Protein AF-A0A561WAR2-F1 (afdb_monomer)

Sequence (115 aa):
MKPTVGRIVHYVSYGTPGGEYTSQCRAAVVTEVNGPAFNPATGRDAEDSTVVGLCVLNPEGMFFNRSVLQSEPAETPGDPNCPDRAEHGKIFRYCACGWLPATPRGGTWHWPERE

Mean predicted aligned error: 10.11 Å

pLDDT: mean 74.47, std 18.73, range [37.31, 98.12]

Radius of gyration: 15.1 Å; Cα contacts (8 Å, |Δi|>4): 218; chains: 1; bounding box: 35×36×36 Å

Organism: Actinoplanes teichomyceticus (NCBI:txid1867)

Nearest PDB structures (foldseek):
  4wfa-assembly1_M  TM=6.588E-01  e=4.626E+00  Staphylococcus aureus subsp. aureus NCTC 8325
  7s9u-assembly1_P  TM=4.684E-01  e=2.369E+00  Bacillus subtilis
  3x2x-assembly1_C  TM=3.892E-01  e=7.642E+00  Thermotoga maritima MSB8
  8c97-assembly1_D  TM=1.882E-01  e=9.034E+00  Escherichia coli

Foldseek 3Di:
DDDDFQDKWWWWAPADPVNPGDTDIFIKTFHAWPAFDQDPVVRDGDPPKTFTWIFTDDPVDTDIDGGAIADDPPLPQQDVPQPCSPQRPPPDPDRPSRDDPCAPHGTHIYHPDDD

Secondary structure (DSSP, 8-state):
----TT-EEEEE----TTSSS---EEEEEEEEEEEEEEETTTTEEEEEEEEEEEEEEETTEEEEEEEEEE------TT-TT-S-SSSTTSSSSS-TT-----PPTT-EEE-S---

Structure (mmCIF, N/CA/C/O backbone):
data_AF-A0A561WAR2-F1
#
_entry.id   AF-A0A561WAR2-F1
#
loop_
_atom_site.group_PDB
_atom_site.id
_atom_site.type_symbol
_atom_site.label_atom_id
_atom_site.label_alt_id
_atom_site.label_comp_id
_atom_site.label_asym_id
_atom_site.label_entity_id
_atom_site.label_seq_id
_atom_site.pdbx_PDB_ins_code
_atom_site.Cartn_x
_atom_site.Cartn_y
_atom_site.Cartn_z
_atom_site.occupancy
_atom_site.B_iso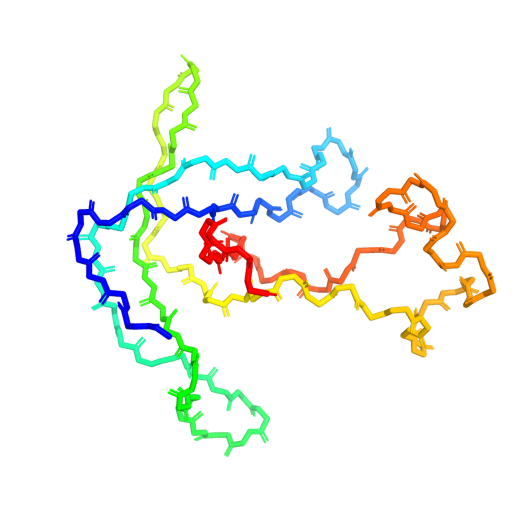_or_equiv
_atom_site.auth_seq_id
_atom_site.auth_comp_id
_atom_site.auth_asym_id
_atom_site.auth_atom_id
_atom_site.pdbx_PDB_model_num
ATOM 1 N N . MET A 1 1 ? 11.729 -9.151 0.767 1.00 80.25 1 MET A N 1
ATOM 2 C CA . MET A 1 1 ? 10.601 -10.095 0.988 1.00 80.25 1 MET A CA 1
ATOM 3 C C . MET A 1 1 ? 9.649 -10.033 -0.214 1.00 80.25 1 MET A C 1
ATOM 5 O O . MET A 1 1 ? 9.454 -8.938 -0.723 1.00 80.25 1 MET A O 1
ATOM 9 N N . LYS A 1 2 ? 9.096 -11.158 -0.709 1.00 87.56 2 LYS A N 1
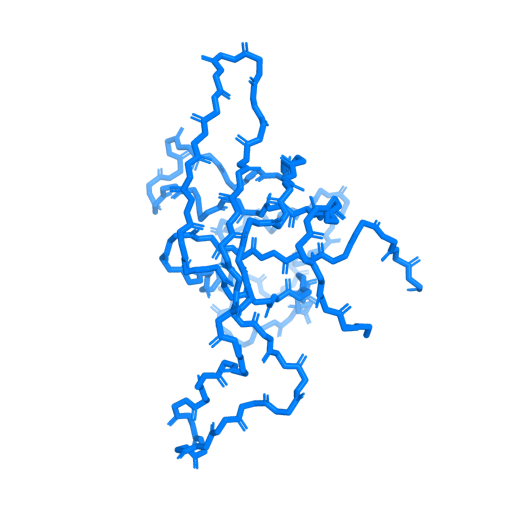ATOM 10 C CA . LYS A 1 2 ? 8.256 -11.188 -1.934 1.00 87.56 2 LYS A CA 1
ATOM 11 C C . LYS A 1 2 ? 6.758 -11.029 -1.609 1.00 87.56 2 LYS A C 1
ATOM 13 O O . LYS A 1 2 ? 6.286 -11.733 -0.715 1.00 87.56 2 LYS A O 1
ATOM 18 N N . PRO A 1 3 ? 5.995 -10.173 -2.318 1.00 92.12 3 PRO A N 1
ATOM 19 C CA . PRO A 1 3 ? 4.560 -10.038 -2.086 1.00 92.12 3 PRO A CA 1
ATOM 20 C C . PRO A 1 3 ? 3.726 -11.178 -2.669 1.00 92.12 3 PRO A C 1
ATOM 22 O O . PRO A 1 3 ? 4.073 -11.785 -3.682 1.00 92.12 3 PRO A O 1
ATOM 25 N N . THR A 1 4 ? 2.598 -11.444 -2.009 1.00 95.44 4 THR A N 1
ATOM 26 C CA . THR A 1 4 ? 1.598 -12.453 -2.376 1.00 95.44 4 THR A CA 1
ATOM 27 C C . THR A 1 4 ? 0.190 -11.903 -2.152 1.00 95.44 4 THR A C 1
ATOM 29 O O . THR A 1 4 ? -0.015 -11.038 -1.303 1.00 95.44 4 THR A O 1
ATOM 32 N N . VAL A 1 5 ? -0.793 -12.403 -2.904 1.00 97.19 5 VAL A N 1
ATOM 33 C CA . VAL A 1 5 ? -2.207 -12.040 -2.713 1.00 97.19 5 VAL A CA 1
ATOM 34 C C . VAL A 1 5 ? -2.685 -12.480 -1.325 1.00 97.19 5 VAL A C 1
ATOM 36 O O . VAL A 1 5 ? -2.306 -13.544 -0.839 1.00 97.19 5 VAL A O 1
ATOM 39 N N . GLY A 1 6 ? -3.506 -11.648 -0.683 1.00 96.88 6 GLY A N 1
ATOM 40 C CA . GLY A 1 6 ? -4.049 -11.867 0.659 1.00 96.88 6 GLY A CA 1
ATOM 41 C C . GLY A 1 6 ? -3.137 -11.400 1.795 1.00 96.88 6 GLY A C 1
ATOM 42 O O . GLY A 1 6 ? -3.556 -11.419 2.951 1.00 96.88 6 GLY A O 1
ATOM 43 N N . ARG A 1 7 ? -1.908 -10.957 1.502 1.00 96.12 7 ARG A N 1
ATOM 44 C CA . ARG A 1 7 ? -0.990 -10.466 2.535 1.00 96.12 7 ARG A CA 1
ATOM 45 C C . ARG A 1 7 ? -1.357 -9.063 3.008 1.00 96.12 7 ARG A C 1
ATOM 47 O O . ARG A 1 7 ? -1.722 -8.215 2.196 1.00 96.12 7 ARG A O 1
ATOM 54 N N . ILE A 1 8 ? -1.195 -8.819 4.308 1.00 95.50 8 ILE A N 1
ATOM 55 C CA . ILE A 1 8 ? -1.371 -7.496 4.914 1.00 95.50 8 ILE A CA 1
ATOM 56 C C . ILE A 1 8 ? -0.079 -6.690 4.751 1.00 95.50 8 ILE A C 1
ATOM 58 O O . ILE A 1 8 ? 1.010 -7.194 5.019 1.00 95.50 8 ILE A O 1
ATOM 62 N N . VAL A 1 9 ? -0.216 -5.444 4.304 1.00 94.69 9 VAL A N 1
ATOM 63 C CA . VAL A 1 9 ? 0.859 -4.465 4.116 1.00 94.69 9 VAL A CA 1
ATOM 64 C C . VAL A 1 9 ? 0.432 -3.094 4.632 1.00 94.69 9 VAL A C 1
ATOM 66 O O . VAL A 1 9 ? -0.742 -2.861 4.937 1.00 94.69 9 VAL A O 1
ATOM 69 N N . HIS A 1 10 ? 1.382 -2.168 4.711 1.00 92.62 10 HIS A N 1
ATOM 70 C CA . HIS A 1 10 ? 1.099 -0.766 4.974 1.00 92.62 10 HIS A CA 1
ATOM 71 C C . HIS A 1 10 ? 1.027 0.017 3.666 1.00 92.62 10 HIS A C 1
ATOM 73 O O . HIS A 1 10 ? 1.960 -0.010 2.870 1.00 92.62 10 HIS A O 1
ATOM 79 N N . TYR A 1 11 ? -0.079 0.726 3.460 1.00 91.56 11 TYR A N 1
ATOM 80 C CA . TYR A 1 11 ? -0.254 1.707 2.396 1.00 91.56 11 TYR A CA 1
ATOM 81 C C . TYR A 1 11 ? -0.011 3.113 2.943 1.00 91.56 11 TYR A C 1
ATOM 83 O O . TYR A 1 11 ? -0.616 3.501 3.943 1.00 91.56 11 TYR A O 1
ATOM 91 N N . VAL A 1 12 ? 0.820 3.893 2.260 1.00 88.81 12 VAL A N 1
ATOM 92 C CA . VAL A 1 12 ? 1.106 5.291 2.585 1.00 88.81 12 VAL A CA 1
ATOM 93 C C . VAL A 1 12 ? 0.449 6.176 1.535 1.00 88.81 12 VAL A C 1
ATOM 95 O O . VAL A 1 12 ? 0.802 6.136 0.355 1.00 88.81 12 VAL A O 1
ATOM 98 N N . SER A 1 13 ? -0.532 6.980 1.951 1.00 83.31 13 SER A N 1
ATOM 99 C CA . SER A 1 13 ? -1.210 7.893 1.032 1.00 83.31 13 SER A CA 1
ATOM 100 C C . SER A 1 13 ? -0.282 9.015 0.568 1.00 83.31 13 SER A C 1
ATOM 102 O O . SER A 1 13 ? 0.496 9.555 1.348 1.00 83.31 13 SER A O 1
ATOM 104 N N . TYR A 1 14 ? -0.431 9.428 -0.693 1.00 75.19 14 TYR A N 1
ATOM 105 C CA . TYR A 1 14 ? 0.262 10.599 -1.248 1.00 75.19 14 TYR A CA 1
ATOM 106 C C . TYR A 1 14 ? -0.025 11.889 -0.449 1.00 75.19 14 TYR A C 1
ATOM 108 O O . TYR A 1 14 ? 0.834 12.756 -0.330 1.00 75.19 14 TYR A O 1
ATOM 116 N N . GLY A 1 15 ? -1.228 12.001 0.128 1.00 73.88 15 GLY A N 1
ATOM 117 C CA . GLY A 1 15 ? -1.738 13.272 0.645 1.00 73.88 15 GLY A CA 1
ATOM 118 C C . GLY A 1 15 ? -2.112 14.218 -0.500 1.00 73.88 15 GLY A C 1
ATOM 119 O O . GLY A 1 15 ? -2.171 13.813 -1.659 1.00 73.88 15 GLY A O 1
ATOM 120 N N . THR A 1 16 ? -2.391 15.478 -0.192 1.00 68.38 16 THR A N 1
ATOM 121 C CA . THR A 1 16 ? -2.580 16.532 -1.200 1.00 68.38 16 THR A CA 1
ATOM 122 C C . THR A 1 16 ? -1.412 17.509 -1.173 1.00 68.38 16 THR A C 1
ATOM 124 O O . THR A 1 16 ? -0.999 17.887 -0.077 1.00 68.38 16 THR A O 1
ATOM 127 N N . PRO A 1 17 ? -0.941 18.014 -2.330 1.00 62.22 17 PRO A N 1
ATOM 128 C CA . PRO A 1 17 ? 0.164 18.976 -2.381 1.00 62.22 17 PRO A CA 1
ATOM 129 C C . PRO A 1 17 ? -0.054 20.239 -1.532 1.00 62.22 17 PRO A C 1
ATOM 131 O O . PRO A 1 17 ? 0.906 20.804 -1.028 1.00 62.22 17 PRO A O 1
ATOM 134 N N . GLY A 1 18 ? -1.310 20.668 -1.350 1.00 62.88 18 GLY A N 1
ATOM 135 C CA . GLY A 1 18 ? -1.673 21.818 -0.511 1.00 62.88 18 GLY A CA 1
ATOM 136 C C . GLY A 1 18 ? -1.809 21.520 0.987 1.00 62.88 18 GLY A C 1
ATOM 137 O O . GLY A 1 18 ? -2.202 22.404 1.7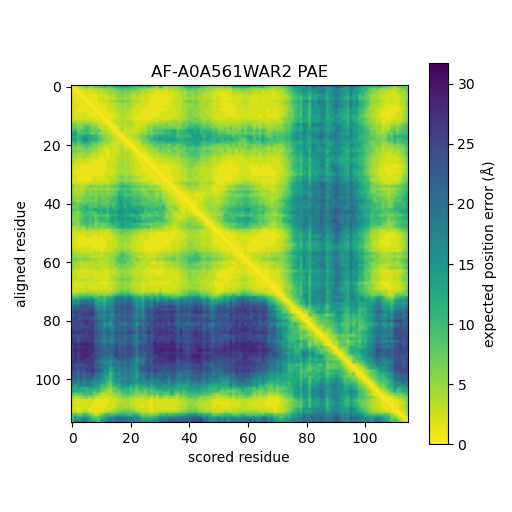37 1.00 62.88 18 GLY A O 1
ATOM 138 N N . GLY A 1 19 ? -1.539 20.287 1.430 1.00 65.31 19 GLY A N 1
ATOM 139 C CA . GLY A 1 19 ? -1.593 19.894 2.844 1.00 65.31 19 GLY A CA 1
ATOM 140 C C . GLY A 1 19 ? -2.993 19.713 3.440 1.00 65.31 19 GLY A C 1
ATOM 141 O O . GLY A 1 19 ? -3.095 19.335 4.602 1.00 65.31 19 GLY A O 1
ATOM 142 N N . GLU A 1 20 ? -4.056 19.923 2.659 1.00 72.19 20 GLU A N 1
ATOM 143 C CA . GLU A 1 20 ? -5.453 19.706 3.073 1.00 72.19 20 GLU A CA 1
ATOM 144 C C . GLU A 1 20 ? -5.679 18.286 3.619 1.00 72.19 20 GLU A C 1
ATOM 146 O O . GLU A 1 20 ? -6.316 18.097 4.654 1.00 72.19 20 GLU A O 1
ATOM 151 N N . TYR A 1 21 ? -5.058 17.296 2.976 1.00 69.19 21 TYR A N 1
ATOM 152 C CA . TYR A 1 21 ? -4.959 15.926 3.457 1.00 69.19 21 TYR A CA 1
ATOM 153 C C . TYR A 1 21 ? -3.495 15.519 3.593 1.00 69.19 21 TYR A C 1
ATOM 155 O O . TYR A 1 21 ? -2.727 15.530 2.628 1.00 69.19 21 TYR A O 1
ATOM 163 N N . THR A 1 22 ? -3.110 15.123 4.802 1.00 69.00 22 THR A N 1
ATOM 164 C CA . THR A 1 22 ? -1.752 14.663 5.100 1.00 69.00 22 THR A CA 1
ATOM 165 C C . THR A 1 22 ? -1.512 13.244 4.585 1.00 69.00 22 THR A C 1
ATOM 167 O O . THR A 1 22 ? -2.442 12.466 4.348 1.00 69.00 22 THR A O 1
ATOM 170 N N . SER A 1 23 ? -0.238 12.894 4.404 1.00 76.19 23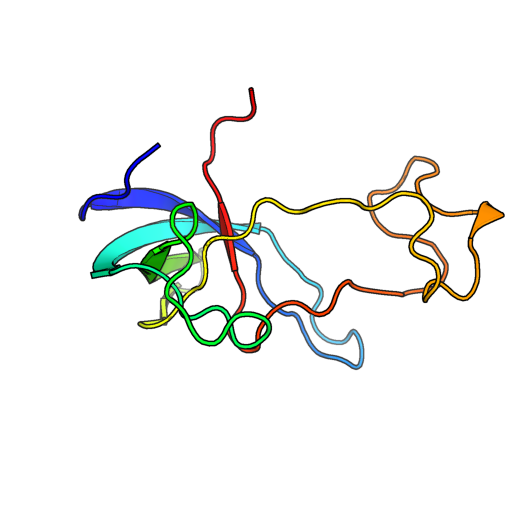 SER A N 1
ATOM 171 C CA . SER A 1 23 ? 0.157 11.505 4.177 1.00 76.19 23 SER A CA 1
ATOM 172 C C . SER A 1 23 ? -0.138 10.679 5.433 1.00 76.19 23 SER A C 1
ATOM 174 O O . SER A 1 23 ? 0.193 11.089 6.544 1.00 76.19 23 SER A O 1
ATOM 176 N N . GLN A 1 24 ? -0.811 9.542 5.266 1.00 80.75 24 GLN A N 1
ATOM 177 C CA . GLN A 1 24 ? -1.245 8.667 6.351 1.00 80.75 24 GLN A CA 1
ATOM 178 C C . GLN A 1 24 ? -0.940 7.214 6.003 1.00 80.75 24 GLN A C 1
ATOM 180 O O . GLN A 1 24 ? -1.180 6.767 4.879 1.00 80.75 24 GLN A O 1
ATOM 185 N N . CYS A 1 25 ? -0.445 6.475 6.996 1.00 86.56 25 CYS A N 1
ATOM 186 C CA . CYS A 1 25 ? -0.209 5.041 6.896 1.00 86.56 25 CYS A CA 1
ATOM 187 C C . CYS A 1 25 ? -1.484 4.276 7.279 1.00 86.56 25 CYS A C 1
ATOM 189 O O . CYS A 1 25 ? -2.093 4.550 8.314 1.00 86.56 25 CYS A O 1
ATOM 191 N N . ARG A 1 26 ? -1.911 3.338 6.430 1.00 90.56 26 ARG A N 1
ATOM 192 C CA . ARG A 1 26 ? -3.143 2.552 6.583 1.00 90.56 26 ARG A CA 1
ATOM 193 C C . ARG A 1 26 ? -2.864 1.078 6.333 1.00 90.56 26 ARG A C 1
ATOM 195 O O . ARG A 1 26 ? -2.020 0.735 5.509 1.00 90.56 26 ARG A O 1
ATOM 202 N N . ALA A 1 27 ? -3.609 0.206 7.004 1.00 93.88 27 ALA A N 1
ATOM 203 C CA . ALA A 1 27 ? -3.577 -1.218 6.704 1.00 93.88 27 ALA A CA 1
ATOM 204 C C . ALA A 1 27 ? -4.187 -1.479 5.320 1.00 93.88 27 ALA A C 1
ATOM 206 O O . ALA A 1 27 ? -5.220 -0.907 4.960 1.00 93.88 27 ALA A O 1
ATOM 207 N N . ALA A 1 28 ? -3.555 -2.360 4.557 1.00 96.75 28 ALA A N 1
ATOM 208 C CA . ALA A 1 28 ? -4.026 -2.772 3.248 1.00 96.75 28 ALA A CA 1
ATOM 209 C C . ALA A 1 28 ? -3.785 -4.264 3.021 1.00 96.75 28 ALA A C 1
ATOM 211 O O . ALA A 1 28 ? -2.870 -4.846 3.595 1.00 96.75 28 ALA A O 1
ATOM 212 N N . VAL A 1 29 ? -4.598 -4.878 2.165 1.00 97.69 29 VAL A N 1
ATOM 213 C CA . VAL A 1 29 ? -4.437 -6.267 1.724 1.00 97.69 29 VAL A CA 1
ATOM 214 C C . VAL A 1 29 ? -4.046 -6.275 0.254 1.00 97.69 29 VAL A C 1
ATOM 216 O O . VAL A 1 29 ? -4.689 -5.611 -0.558 1.00 97.69 29 VAL A O 1
ATOM 219 N N . VAL A 1 30 ? -3.020 -7.045 -0.098 1.00 97.44 30 VAL A N 1
ATOM 220 C CA . VAL A 1 30 ? -2.615 -7.256 -1.493 1.00 97.44 30 VAL A CA 1
ATOM 221 C C . VAL A 1 30 ? -3.702 -8.035 -2.235 1.00 97.44 30 VAL A C 1
ATOM 223 O O . VAL A 1 30 ? -4.039 -9.154 -1.851 1.00 97.44 30 VAL A O 1
ATOM 226 N N . THR A 1 31 ? -4.238 -7.466 -3.311 1.00 98.12 31 THR A N 1
ATOM 227 C CA . THR A 1 31 ? -5.282 -8.083 -4.147 1.00 98.12 31 THR A CA 1
ATOM 228 C C . THR A 1 31 ? -4.739 -8.649 -5.457 1.00 98.12 31 THR A C 1
ATOM 230 O O . THR A 1 31 ? -5.280 -9.625 -5.965 1.00 98.12 31 THR A O 1
ATOM 233 N N . GLU A 1 32 ? -3.654 -8.083 -5.985 1.00 97.25 32 GLU A N 1
ATOM 234 C CA . GLU A 1 32 ? -2.966 -8.547 -7.196 1.00 97.25 32 GLU A CA 1
ATOM 235 C C . GLU A 1 32 ? -1.467 -8.220 -7.114 1.00 97.25 32 GLU A C 1
ATOM 237 O O . GLU A 1 32 ? -1.067 -7.254 -6.463 1.00 97.25 32 GLU A O 1
ATOM 242 N N . VAL A 1 33 ? -0.627 -9.035 -7.758 1.00 95.94 33 VAL A N 1
ATOM 243 C CA . VAL A 1 33 ? 0.822 -8.802 -7.878 1.00 95.94 33 VAL A CA 1
ATOM 244 C C . VAL A 1 33 ? 1.125 -8.597 -9.357 1.00 95.94 33 VAL A C 1
ATOM 246 O O . VAL A 1 33 ? 1.044 -9.544 -10.135 1.00 95.94 33 VAL A O 1
ATOM 249 N N . ASN A 1 34 ? 1.460 -7.365 -9.739 1.00 91.06 34 ASN A N 1
ATOM 250 C CA . ASN A 1 34 ? 1.575 -6.952 -11.142 1.00 91.06 34 ASN A CA 1
ATOM 251 C C . ASN A 1 34 ? 2.995 -7.096 -11.707 1.00 91.06 34 ASN A C 1
ATOM 253 O O . ASN A 1 34 ? 3.207 -6.859 -12.892 1.00 91.06 34 ASN A O 1
ATOM 257 N N . GLY A 1 35 ? 3.951 -7.521 -10.878 1.00 87.44 35 GLY A N 1
ATOM 258 C CA . GLY A 1 35 ? 5.336 -7.753 -11.280 1.00 87.44 35 GLY A CA 1
ATOM 259 C C . GLY A 1 35 ? 6.288 -6.633 -10.851 1.00 87.44 35 GLY A C 1
ATOM 260 O O . GLY A 1 35 ? 5.906 -5.761 -10.062 1.00 87.44 35 GLY A O 1
ATOM 261 N N . PRO A 1 36 ? 7.550 -6.695 -11.301 1.00 85.62 36 PRO A N 1
ATOM 262 C CA . PRO A 1 36 ? 8.570 -5.745 -10.891 1.00 85.62 36 PRO A CA 1
ATOM 263 C C . PRO A 1 36 ? 8.233 -4.331 -11.375 1.00 85.62 36 PRO A C 1
ATOM 265 O O . PRO A 1 36 ? 7.582 -4.130 -12.400 1.00 85.62 36 PRO A O 1
ATOM 2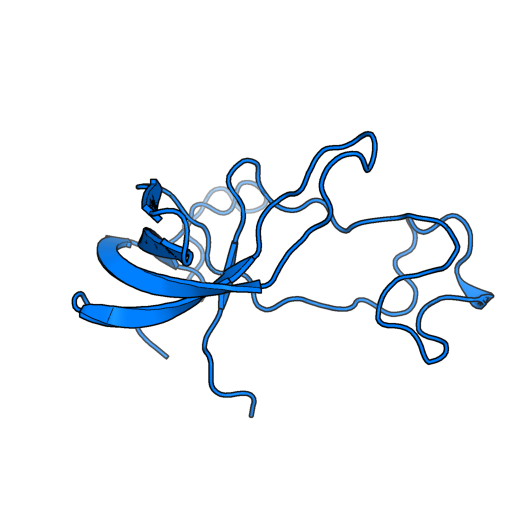68 N N . ALA A 1 37 ? 8.642 -3.337 -10.597 1.00 81.75 37 ALA A N 1
ATOM 269 C CA . ALA A 1 37 ? 8.413 -1.941 -10.919 1.00 81.75 37 ALA A CA 1
ATOM 270 C C . ALA A 1 37 ? 9.370 -1.454 -12.003 1.00 81.75 37 ALA A C 1
ATOM 272 O O . ALA A 1 37 ? 10.556 -1.745 -11.955 1.00 81.75 37 ALA A O 1
ATOM 273 N N . PHE A 1 38 ? 8.893 -0.636 -12.935 1.00 76.88 38 PHE A N 1
ATOM 274 C CA . PHE A 1 38 ? 9.767 -0.020 -13.928 1.00 76.88 38 PHE A CA 1
ATOM 275 C C . PHE A 1 38 ? 10.635 1.083 -13.299 1.00 76.88 38 PHE A C 1
ATOM 277 O O . PHE A 1 38 ? 10.107 1.998 -12.661 1.00 76.88 38 PHE A O 1
ATOM 284 N N . ASN A 1 39 ? 11.954 1.038 -13.518 1.00 72.44 39 ASN A N 1
ATOM 285 C CA . ASN A 1 39 ? 12.879 2.099 -13.130 1.00 72.44 39 ASN A CA 1
ATOM 286 C C . ASN A 1 39 ? 13.197 3.002 -14.342 1.00 72.44 39 ASN A C 1
ATOM 288 O O . ASN A 1 39 ? 13.984 2.620 -15.216 1.00 72.44 39 ASN A O 1
ATOM 292 N N . PRO A 1 40 ? 12.647 4.231 -14.401 1.00 64.88 40 PRO A N 1
ATOM 293 C CA . PRO A 1 40 ? 12.865 5.132 -15.530 1.00 64.88 40 PRO A CA 1
ATOM 294 C C . PRO A 1 40 ? 14.304 5.650 -15.632 1.00 64.88 40 PRO A C 1
ATOM 296 O O . PRO A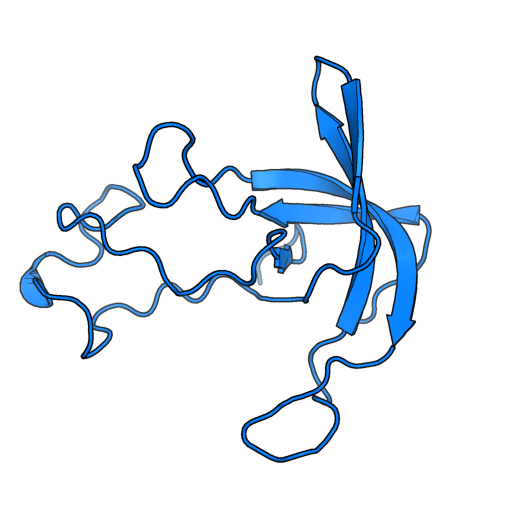 1 40 ? 14.713 6.059 -16.714 1.00 64.88 40 PRO A O 1
ATOM 299 N N . ALA A 1 41 ? 15.084 5.624 -14.546 1.00 68.69 41 ALA A N 1
ATOM 300 C CA . ALA A 1 41 ? 16.471 6.081 -14.561 1.00 68.69 41 ALA A CA 1
ATOM 301 C C . ALA A 1 41 ? 17.399 5.098 -15.291 1.00 68.69 41 ALA A C 1
ATOM 303 O O . ALA A 1 41 ? 18.389 5.507 -15.891 1.00 68.69 41 ALA A O 1
ATOM 304 N N . THR A 1 42 ? 17.077 3.804 -15.247 1.00 72.62 42 THR A N 1
ATOM 305 C CA . THR A 1 42 ? 17.874 2.736 -15.872 1.00 72.62 42 THR A CA 1
ATOM 306 C C . THR A 1 42 ? 17.218 2.157 -17.125 1.00 72.62 42 THR A C 1
ATOM 308 O O . THR A 1 42 ? 17.873 1.430 -17.874 1.00 72.62 42 THR A O 1
ATOM 311 N N . GLY A 1 43 ? 15.935 2.456 -17.357 1.00 76.19 43 GLY A N 1
ATOM 312 C CA . GLY A 1 43 ? 15.141 1.884 -18.445 1.00 76.19 43 GLY A CA 1
ATOM 313 C C . GLY A 1 43 ? 14.884 0.383 -18.282 1.00 76.19 43 GLY A C 1
ATOM 314 O O . GLY A 1 43 ? 14.633 -0.300 -19.273 1.00 76.19 43 GLY A O 1
ATOM 315 N N . ARG A 1 44 ? 15.001 -0.144 -17.059 1.00 73.44 44 ARG A N 1
ATOM 316 C CA . ARG A 1 44 ? 14.857 -1.570 -16.734 1.00 73.44 44 ARG A CA 1
ATOM 317 C C . ARG A 1 44 ? 13.934 -1.759 -15.539 1.00 73.44 44 ARG A C 1
ATOM 319 O O . ARG A 1 44 ? 13.712 -0.829 -14.768 1.00 73.44 44 ARG A O 1
ATOM 326 N N . ASP A 1 45 ? 13.436 -2.973 -15.373 1.00 79.62 45 ASP A N 1
ATOM 327 C CA . ASP A 1 45 ? 12.681 -3.357 -14.187 1.00 79.62 45 ASP A CA 1
ATOM 328 C C . ASP A 1 45 ? 13.583 -3.326 -12.940 1.00 79.62 45 ASP A C 1
ATOM 330 O O . ASP A 1 45 ? 14.742 -3.741 -12.977 1.00 79.62 45 ASP A O 1
ATOM 334 N N . ALA A 1 46 ? 13.060 -2.794 -11.839 1.00 75.38 46 ALA A N 1
ATOM 335 C CA . ALA A 1 46 ? 13.697 -2.782 -10.536 1.00 75.38 46 ALA A CA 1
ATOM 336 C C . ALA A 1 46 ? 13.637 -4.189 -9.936 1.00 75.38 46 ALA A C 1
ATOM 338 O O . ALA A 1 46 ? 12.555 -4.743 -9.747 1.00 75.38 46 ALA A O 1
ATOM 339 N N . GLU A 1 47 ? 14.799 -4.750 -9.607 1.00 71.00 47 GLU A N 1
ATOM 340 C CA . GLU A 1 47 ? 14.898 -6.105 -9.048 1.00 71.00 47 GLU A CA 1
ATOM 341 C C . GLU A 1 47 ? 14.271 -6.201 -7.644 1.00 71.00 47 GLU A C 1
ATOM 343 O O . GLU A 1 47 ? 13.685 -7.227 -7.296 1.00 71.00 47 GLU A O 1
ATOM 348 N N . ASP A 1 48 ? 14.302 -5.103 -6.882 1.00 74.12 48 ASP A N 1
ATOM 349 C CA . ASP A 1 48 ? 13.893 -5.066 -5.471 1.00 74.12 48 ASP A CA 1
ATOM 350 C C . ASP A 1 48 ? 12.531 -4.403 -5.213 1.00 74.12 48 ASP A C 1
ATOM 352 O O . ASP A 1 48 ? 12.100 -4.307 -4.063 1.00 74.12 48 ASP A O 1
ATOM 356 N N . SER A 1 49 ? 11.838 -3.926 -6.252 1.00 80.44 49 SER A N 1
ATOM 357 C CA . SER A 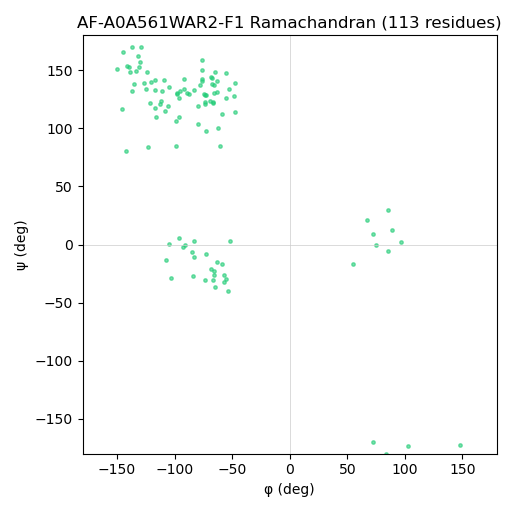1 49 ? 10.557 -3.225 -6.096 1.00 80.44 49 SER A CA 1
ATOM 358 C C . SER A 1 49 ? 9.470 -3.880 -6.932 1.00 80.44 49 SER A C 1
ATOM 360 O O . SER A 1 49 ? 9.665 -4.199 -8.101 1.00 80.44 49 SER A O 1
ATOM 362 N N . THR A 1 50 ? 8.304 -4.094 -6.325 1.00 88.56 50 THR A N 1
ATOM 363 C CA . THR A 1 50 ? 7.149 -4.737 -6.966 1.00 88.56 50 THR A CA 1
ATOM 364 C C . THR A 1 50 ? 5.939 -3.808 -6.965 1.00 88.56 50 THR A C 1
ATOM 366 O O . THR A 1 50 ? 5.645 -3.140 -5.969 1.00 88.56 50 THR A O 1
ATOM 369 N N . VAL A 1 51 ? 5.199 -3.801 -8.072 1.00 91.00 51 VAL A N 1
ATOM 370 C CA . VAL A 1 51 ? 3.895 -3.140 -8.163 1.00 91.00 51 VAL A CA 1
ATOM 371 C C . VAL A 1 51 ? 2.807 -4.125 -7.758 1.00 91.00 51 VAL A C 1
ATOM 373 O O . VAL A 1 51 ? 2.746 -5.255 -8.249 1.00 91.00 51 VAL A O 1
ATOM 376 N N . VAL A 1 52 ? 1.924 -3.689 -6.867 1.00 95.19 52 VAL A N 1
ATOM 377 C CA . VAL A 1 52 ? 0.797 -4.495 -6.387 1.00 95.19 52 VAL A CA 1
ATOM 378 C C . VAL A 1 52 ? -0.504 -3.712 -6.484 1.00 95.19 52 VAL A C 1
ATOM 380 O O . VAL A 1 52 ? -0.505 -2.478 -6.478 1.00 95.19 52 VAL A O 1
ATOM 383 N N . GLY A 1 53 ? -1.616 -4.435 -6.541 1.00 96.25 53 GLY A N 1
ATOM 384 C CA . GLY A 1 53 ? -2.923 -3.880 -6.227 1.00 96.25 53 GLY A CA 1
ATOM 385 C C . GLY A 1 53 ? -3.254 -4.090 -4.754 1.00 96.25 53 GLY A C 1
ATOM 386 O O . GLY A 1 53 ? -2.921 -5.127 -4.178 1.00 96.25 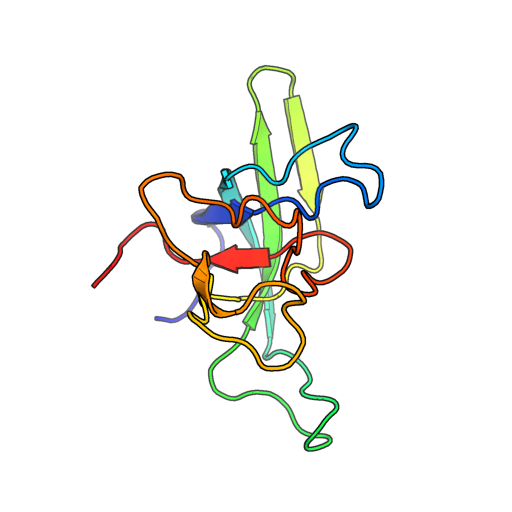53 GLY A O 1
ATOM 387 N N . LEU A 1 54 ? -3.898 -3.099 -4.146 1.00 96.75 54 LEU A N 1
ATOM 388 C CA . LEU A 1 54 ? -4.244 -3.053 -2.733 1.00 96.75 54 LEU A CA 1
ATOM 389 C C . LEU A 1 54 ? -5.730 -2.776 -2.533 1.00 96.75 54 LEU A C 1
ATOM 391 O O . LEU A 1 54 ? -6.297 -1.885 -3.167 1.00 96.75 54 LEU A O 1
ATOM 395 N N . CYS A 1 55 ? -6.318 -3.475 -1.567 1.00 97.62 55 CYS A N 1
ATOM 396 C CA . CYS A 1 55 ? -7.529 -3.064 -0.869 1.00 97.62 55 CYS A CA 1
ATOM 397 C C . CYS A 1 55 ? -7.111 -2.374 0.427 1.00 97.62 55 CYS A C 1
ATOM 399 O O . CYS A 1 55 ? -6.585 -3.022 1.333 1.00 97.62 55 CYS A O 1
ATOM 401 N N . VAL A 1 56 ? -7.303 -1.064 0.512 1.00 95.06 56 VAL A N 1
ATOM 402 C CA . VAL A 1 56 ? -6.922 -0.281 1.688 1.00 95.06 56 VAL A CA 1
ATOM 403 C C . VAL A 1 56 ? -8.124 -0.124 2.606 1.00 95.06 56 VAL A C 1
ATOM 405 O O . VAL A 1 56 ? -9.220 0.227 2.167 1.00 95.06 56 VAL A O 1
ATOM 408 N N . LEU A 1 57 ? -7.898 -0.388 3.890 1.00 93.56 57 LEU A N 1
ATOM 409 C CA . LEU A 1 57 ? -8.931 -0.471 4.912 1.00 93.56 57 LEU A CA 1
ATOM 410 C C . LEU A 1 57 ? -9.031 0.854 5.682 1.00 93.56 57 LEU A C 1
ATOM 412 O O . LEU A 1 57 ? -8.035 1.383 6.180 1.00 93.56 57 LEU A O 1
ATOM 416 N N . ASN A 1 58 ? -10.246 1.384 5.802 1.00 86.50 58 ASN A N 1
ATOM 417 C CA . ASN A 1 58 ? -10.580 2.571 6.587 1.00 86.50 58 ASN A CA 1
ATOM 418 C C . ASN A 1 58 ? -11.916 2.315 7.321 1.00 86.50 58 ASN A C 1
ATOM 420 O O . ASN A 1 58 ? -12.767 1.616 6.770 1.00 86.50 58 ASN A O 1
ATOM 424 N N . PRO A 1 59 ? -12.166 2.869 8.524 1.00 88.31 59 PRO A N 1
ATOM 425 C CA . PRO A 1 59 ? -13.473 2.722 9.175 1.00 88.31 59 PRO A CA 1
ATOM 426 C C . PRO A 1 59 ? -14.656 3.227 8.337 1.00 88.31 59 PRO A C 1
ATOM 428 O O . PRO A 1 59 ? -15.767 2.729 8.477 1.00 88.31 59 PRO A O 1
ATOM 431 N N . GLU A 1 60 ? -14.412 4.183 7.440 1.00 89.00 60 GLU A N 1
ATOM 432 C CA . GLU A 1 60 ? -15.422 4.756 6.541 1.00 89.00 60 GLU A CA 1
ATOM 433 C C . GLU A 1 60 ? -15.627 3.943 5.251 1.00 89.00 60 GLU A C 1
ATOM 435 O O . GLU A 1 60 ? -16.514 4.254 4.460 1.00 89.00 60 GLU A O 1
ATOM 440 N N . GLY A 1 61 ? -14.816 2.908 5.011 1.00 90.50 61 GLY A N 1
ATOM 441 C CA . GLY A 1 61 ? -14.938 2.058 3.833 1.00 90.50 61 GLY A CA 1
ATOM 442 C C . GLY A 1 61 ? -13.613 1.498 3.331 1.00 90.50 61 GLY A C 1
ATOM 443 O O . GLY A 1 61 ? -12.555 1.642 3.942 1.00 90.50 61 GLY A O 1
ATOM 444 N N . MET A 1 62 ? -13.680 0.852 2.172 1.00 94.69 62 MET A N 1
ATOM 445 C CA . MET A 1 62 ? -12.518 0.303 1.480 1.00 94.69 62 MET A CA 1
ATOM 446 C C . MET A 1 62 ? -12.326 0.993 0.137 1.00 94.69 62 MET A C 1
ATOM 448 O O . MET A 1 62 ? -13.298 1.273 -0.565 1.00 94.69 62 MET A O 1
ATOM 452 N N . PHE A 1 63 ? -11.072 1.241 -0.232 1.00 92.56 63 PHE A N 1
ATOM 453 C CA . PHE A 1 63 ? -10.727 1.706 -1.571 1.00 92.56 63 PHE A CA 1
ATOM 454 C C . PHE A 1 63 ? -9.711 0.771 -2.218 1.00 92.56 63 PHE A C 1
ATOM 456 O O . PHE A 1 63 ? -8.869 0.178 -1.542 1.00 92.56 63 PHE A O 1
ATOM 463 N N . PHE A 1 64 ? -9.784 0.655 -3.542 1.00 94.69 64 PHE A N 1
ATOM 464 C CA . PHE A 1 64 ? -8.935 -0.239 -4.319 1.00 94.69 64 PHE A CA 1
ATOM 465 C C . PHE A 1 64 ? -7.982 0.576 -5.186 1.00 94.69 64 PHE A C 1
ATOM 467 O O . PHE A 1 64 ? -8.426 1.359 -6.025 1.00 94.69 64 PHE A O 1
ATOM 474 N N . ASN A 1 65 ? -6.677 0.379 -5.004 1.00 92.94 65 ASN A N 1
ATOM 475 C CA . ASN A 1 65 ? -5.659 0.938 -5.886 1.00 92.94 65 ASN A CA 1
ATOM 476 C C . ASN A 1 65 ? -4.904 -0.203 -6.559 1.00 92.94 65 ASN A C 1
ATOM 478 O O . ASN A 1 65 ? -4.265 -0.997 -5.886 1.00 92.94 65 ASN A O 1
ATOM 482 N N . ARG A 1 66 ? -4.982 -0.279 -7.884 1.00 93.31 66 ARG A N 1
ATOM 483 C CA . ARG A 1 66 ? -4.439 -1.382 -8.685 1.00 93.31 66 ARG A CA 1
ATOM 484 C C . ARG A 1 66 ? -2.952 -1.260 -9.003 1.00 93.31 66 ARG A C 1
ATOM 486 O O . ARG A 1 66 ? -2.372 -2.194 -9.535 1.00 93.31 66 ARG A O 1
ATOM 493 N N . SER A 1 67 ? -2.338 -0.112 -8.736 1.00 90.56 67 SER A N 1
ATOM 494 C CA . SER A 1 67 ? -0.956 0.149 -9.132 1.00 90.56 67 SER A CA 1
ATOM 495 C C . SER A 1 67 ? -0.238 0.947 -8.057 1.00 90.56 67 SER A C 1
ATOM 497 O O . SER A 1 67 ? -0.090 2.164 -8.163 1.00 90.56 67 SER A O 1
ATOM 499 N N . VAL A 1 68 ? 0.212 0.244 -7.021 1.00 90.75 68 VAL A N 1
ATOM 500 C CA . VAL A 1 68 ? 0.947 0.830 -5.900 1.00 90.75 68 VAL A CA 1
ATOM 501 C C . VAL A 1 68 ? 2.383 0.335 -5.923 1.00 90.75 68 VAL A C 1
ATOM 503 O O . VAL A 1 68 ? 2.641 -0.870 -5.910 1.00 90.75 68 VAL A O 1
ATOM 506 N N . LEU A 1 69 ? 3.317 1.281 -5.960 1.00 89.44 69 LEU A N 1
ATOM 507 C CA . LEU A 1 69 ? 4.747 1.004 -5.969 1.00 89.44 69 LEU A CA 1
ATOM 508 C C . LEU A 1 69 ? 5.238 0.655 -4.562 1.00 89.44 69 LEU A C 1
ATOM 510 O O . LEU A 1 69 ? 4.880 1.337 -3.596 1.00 89.44 69 LEU A O 1
ATOM 514 N N . GLN A 1 70 ? 6.086 -0.370 -4.455 1.00 87.38 70 GLN A N 1
ATOM 515 C CA . GLN A 1 70 ? 6.785 -0.647 -3.208 1.00 87.38 70 GLN A CA 1
ATOM 516 C C . GLN A 1 70 ? 7.812 0.451 -2.952 1.00 87.38 70 GLN A C 1
ATOM 518 O O . GLN A 1 70 ? 8.700 0.682 -3.775 1.00 87.38 70 GLN A O 1
ATOM 523 N N . SER A 1 71 ? 7.708 1.091 -1.798 1.00 83.06 71 SER A N 1
ATOM 524 C CA . SER A 1 71 ? 8.710 2.017 -1.298 1.00 83.06 71 SER A CA 1
ATOM 525 C C . SER A 1 71 ? 8.743 1.888 0.208 1.00 83.06 71 SER A C 1
ATOM 527 O O . SER A 1 71 ? 7.782 2.254 0.883 1.00 83.06 71 SER A O 1
ATOM 529 N N . GLU A 1 72 ? 9.877 1.443 0.733 1.00 74.06 72 GLU A N 1
ATOM 530 C CA . GLU A 1 72 ? 10.185 1.708 2.129 1.00 74.06 72 GLU A CA 1
ATOM 531 C C . GLU A 1 72 ? 10.309 3.233 2.270 1.00 74.06 72 GLU A C 1
ATOM 533 O O . GLU A 1 72 ? 10.933 3.870 1.412 1.00 74.06 72 GLU A O 1
ATOM 538 N N . PRO A 1 73 ? 9.655 3.870 3.254 1.00 56.78 73 PRO A N 1
ATOM 539 C CA . PRO A 1 73 ? 9.842 5.290 3.483 1.00 56.78 73 PRO A CA 1
ATOM 540 C C . PRO A 1 73 ? 11.307 5.521 3.861 1.00 56.78 73 PRO A C 1
ATOM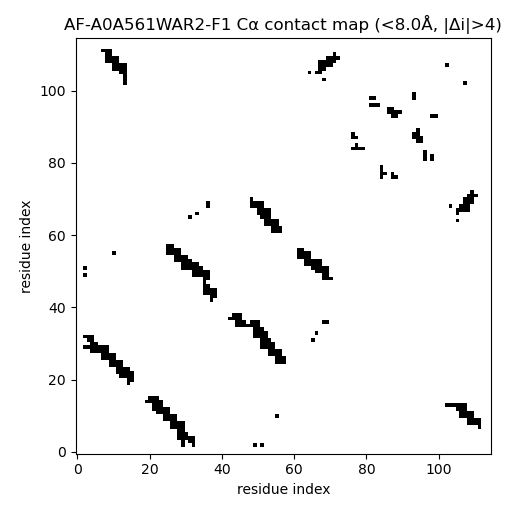 542 O O . PRO A 1 73 ? 11.712 5.290 4.998 1.00 56.78 73 PRO A O 1
ATOM 545 N N . ALA A 1 74 ? 12.106 5.969 2.896 1.00 49.28 74 ALA A N 1
ATOM 546 C CA . ALA A 1 74 ? 13.389 6.574 3.176 1.00 49.28 74 ALA A CA 1
ATOM 547 C C . ALA A 1 74 ? 13.084 7.949 3.772 1.00 49.28 74 ALA A C 1
ATOM 549 O O . ALA A 1 74 ? 12.798 8.912 3.059 1.00 49.28 74 ALA A O 1
ATOM 550 N N . GLU A 1 75 ? 13.111 8.049 5.099 1.00 47.72 75 GLU A N 1
ATOM 551 C CA . GLU A 1 75 ? 13.564 9.309 5.664 1.00 47.72 75 GLU A CA 1
ATOM 552 C C . GLU A 1 75 ? 14.981 9.476 5.108 1.00 47.72 75 GLU A C 1
ATOM 554 O O . GLU A 1 75 ? 15.864 8.677 5.421 1.00 47.72 75 GLU A O 1
ATOM 559 N N . THR A 1 76 ? 15.201 10.456 4.235 1.00 43.88 76 THR A N 1
ATOM 560 C CA . THR A 1 76 ? 16.561 10.869 3.886 1.00 43.88 76 THR A CA 1
ATOM 561 C C . THR A 1 76 ? 16.877 12.108 4.717 1.00 43.88 76 THR A C 1
ATOM 563 O O . THR A 1 76 ? 16.682 13.225 4.224 1.00 43.88 76 THR A O 1
ATOM 566 N N . PRO A 1 77 ? 17.349 11.964 5.976 1.00 41.91 77 PRO A N 1
ATOM 567 C CA . PRO A 1 77 ? 17.955 13.069 6.694 1.00 41.91 77 PRO A CA 1
ATOM 568 C C . PRO A 1 77 ? 18.975 13.785 5.806 1.00 41.91 77 PRO A C 1
ATOM 570 O O . PRO A 1 77 ? 19.999 13.222 5.424 1.00 41.91 77 PRO A O 1
ATOM 573 N N . GLY A 1 78 ? 18.678 15.037 5.461 1.00 42.91 78 GLY A N 1
ATOM 574 C CA . GLY A 1 78 ? 19.578 15.883 4.686 1.00 42.91 78 GLY A CA 1
ATOM 575 C C . GLY A 1 78 ? 19.512 15.744 3.161 1.00 42.91 78 GLY A C 1
ATOM 576 O O . GLY A 1 78 ? 20.533 16.005 2.520 1.00 42.91 78 GLY A O 1
ATOM 577 N N . ASP A 1 79 ? 18.357 15.384 2.582 1.00 50.38 79 ASP A N 1
ATOM 578 C CA . ASP A 1 79 ? 18.122 15.490 1.129 1.00 50.38 79 ASP A CA 1
ATOM 579 C C . ASP A 1 79 ? 18.547 16.886 0.609 1.00 50.38 79 ASP A C 1
ATOM 581 O O . ASP A 1 79 ? 18.125 17.901 1.177 1.00 50.38 79 ASP A O 1
ATOM 585 N N . PRO A 1 80 ? 19.388 16.979 -0.441 1.00 52.12 80 PRO A N 1
ATOM 586 C CA . PRO A 1 80 ? 19.884 18.253 -0.969 1.00 52.12 80 PRO A CA 1
ATOM 587 C C . PRO A 1 80 ? 18.786 19.169 -1.529 1.00 52.12 80 PRO A C 1
ATOM 589 O O . PRO A 1 80 ? 19.036 20.357 -1.717 1.00 52.12 80 PRO A O 1
ATOM 592 N N . ASN A 1 81 ? 17.580 18.647 -1.767 1.00 47.56 81 ASN A N 1
ATOM 593 C CA . ASN A 1 81 ? 16.418 19.419 -2.203 1.00 47.56 81 ASN A CA 1
ATOM 594 C C . ASN A 1 81 ? 15.559 19.933 -1.033 1.00 47.56 81 ASN A C 1
ATOM 596 O O . ASN A 1 81 ? 14.546 20.595 -1.266 1.00 47.56 81 ASN A O 1
ATOM 600 N N . CYS A 1 82 ? 15.933 19.636 0.216 1.00 53.41 82 CYS A N 1
ATOM 601 C CA . CYS A 1 82 ? 15.259 20.146 1.404 1.00 53.41 82 CYS A CA 1
ATOM 602 C C . CYS A 1 82 ? 15.716 21.592 1.682 1.00 53.41 82 CYS A C 1
ATOM 604 O O . CYS A 1 82 ? 16.905 21.809 1.935 1.00 53.41 82 CYS A O 1
ATOM 606 N N . PRO A 1 83 ? 14.807 22.589 1.673 1.00 54.72 83 PRO A N 1
ATOM 607 C CA . PRO A 1 83 ? 15.175 23.996 1.855 1.00 54.72 83 PRO A CA 1
ATOM 608 C C . PRO A 1 83 ? 15.727 24.304 3.254 1.00 54.72 83 PRO A C 1
ATOM 610 O O . PRO A 1 83 ? 16.478 25.262 3.406 1.00 54.72 83 PRO A O 1
ATOM 613 N N . ASP A 1 84 ? 15.409 23.479 4.258 1.00 58.28 84 ASP A N 1
ATOM 614 C CA . ASP A 1 84 ? 16.000 23.559 5.595 1.00 58.28 84 ASP A CA 1
ATOM 615 C C . ASP A 1 84 ? 16.658 22.227 5.974 1.00 58.28 84 ASP A C 1
ATOM 617 O O . ASP A 1 84 ? 16.066 21.337 6.588 1.00 58.28 84 ASP A O 1
ATOM 621 N N . ARG A 1 85 ? 17.904 22.060 5.526 1.00 55.06 85 ARG A N 1
ATOM 622 C CA . ARG A 1 85 ? 18.700 20.849 5.761 1.00 55.06 85 ARG A CA 1
ATOM 623 C C . ARG A 1 85 ? 19.048 20.645 7.244 1.00 55.06 85 ARG A C 1
ATOM 625 O O . ARG A 1 85 ? 19.295 19.510 7.642 1.00 55.06 85 ARG A O 1
ATOM 632 N N . ALA A 1 86 ? 19.105 21.717 8.039 1.00 56.03 86 ALA A N 1
ATOM 633 C CA . ALA A 1 86 ? 19.608 21.695 9.415 1.00 56.03 86 ALA A CA 1
ATOM 634 C C . ALA A 1 86 ? 18.547 21.272 10.448 1.00 56.03 86 ALA A C 1
ATOM 636 O O . ALA A 1 86 ? 18.892 20.693 11.478 1.00 56.03 86 ALA A O 1
ATOM 637 N N . GLU A 1 87 ? 17.266 21.511 10.162 1.00 50.66 87 GLU A N 1
ATOM 638 C CA . GLU A 1 87 ? 16.143 21.145 11.040 1.00 50.66 87 GLU A CA 1
ATOM 639 C C . GLU A 1 87 ? 15.477 19.802 10.668 1.00 50.66 87 GLU A C 1
ATOM 641 O O . GLU A 1 87 ? 14.478 19.395 11.268 1.00 50.66 87 GLU A O 1
ATOM 646 N N . HIS A 1 88 ? 16.033 19.071 9.698 1.00 51.19 88 HIS A N 1
ATOM 647 C CA . HIS A 1 88 ? 15.499 17.786 9.251 1.00 51.19 88 HIS A CA 1
ATOM 648 C C . HIS A 1 88 ? 15.622 16.712 10.356 1.00 51.19 88 HIS A C 1
ATOM 650 O O . HIS A 1 88 ? 16.721 16.411 10.818 1.00 51.19 88 HIS A O 1
ATOM 656 N N . GLY A 1 89 ? 14.500 16.105 10.765 1.00 47.06 89 GLY A N 1
ATOM 657 C CA . GLY A 1 89 ? 14.481 14.948 11.678 1.00 47.06 89 GLY A CA 1
ATOM 658 C C . GLY A 1 89 ? 14.436 15.248 13.186 1.00 47.06 89 GLY A C 1
ATOM 659 O O . GLY A 1 89 ? 14.620 14.332 13.989 1.00 47.06 89 GLY A O 1
ATOM 660 N N . LYS A 1 90 ? 14.171 16.488 13.626 1.00 45.81 90 LYS A N 1
ATOM 661 C CA . LYS A 1 90 ? 13.985 16.765 15.065 1.00 45.81 90 LYS A CA 1
ATOM 662 C C . LYS A 1 90 ? 12.582 16.380 15.549 1.00 45.81 90 LYS A C 1
ATOM 664 O O . LYS A 1 90 ? 11.624 17.112 15.339 1.00 45.81 90 LYS A O 1
ATOM 669 N N . ILE A 1 91 ? 12.517 15.244 16.252 1.00 40.47 91 ILE A N 1
ATOM 670 C CA . ILE A 1 91 ? 11.499 14.723 17.203 1.00 40.47 91 ILE A CA 1
ATOM 671 C C . ILE A 1 91 ? 10.033 14.623 16.718 1.00 40.47 91 ILE A C 1
ATOM 673 O O . ILE A 1 91 ? 9.275 13.819 17.258 1.00 40.47 91 ILE A O 1
ATOM 677 N N . PHE A 1 92 ? 9.635 15.280 15.634 1.00 37.31 92 PHE A N 1
ATOM 678 C CA . PHE A 1 92 ? 8.380 15.024 14.937 1.00 37.31 92 PHE A CA 1
ATOM 679 C C . PHE A 1 92 ? 8.687 14.544 13.519 1.00 37.31 92 PHE A C 1
ATOM 681 O O . PHE A 1 92 ? 9.522 15.116 12.829 1.00 37.31 92 PHE A O 1
ATOM 688 N N . ARG A 1 93 ? 8.009 13.464 13.109 1.00 43.94 93 ARG A N 1
ATOM 689 C CA . ARG A 1 93 ? 8.163 12.676 11.864 1.00 43.94 93 ARG A CA 1
ATOM 690 C C . ARG A 1 93 ? 8.142 13.455 10.532 1.00 43.94 93 ARG A C 1
ATOM 692 O O . ARG A 1 93 ? 8.200 12.837 9.477 1.00 43.94 93 ARG A O 1
ATOM 699 N N . TYR A 1 94 ? 8.046 14.781 10.560 1.00 47.19 94 TYR A N 1
ATOM 700 C CA . TYR A 1 94 ? 8.006 15.648 9.389 1.00 47.19 94 TYR A CA 1
ATOM 701 C C . TYR A 1 94 ? 8.901 16.869 9.635 1.00 47.19 94 TYR A C 1
ATOM 703 O O . TYR A 1 94 ? 8.805 17.505 10.684 1.00 47.19 94 TYR A O 1
ATOM 711 N N . CYS A 1 95 ? 9.758 17.208 8.667 1.00 47.50 95 CYS A N 1
ATOM 712 C CA . CYS A 1 95 ? 10.502 18.470 8.668 1.00 47.50 95 CYS A CA 1
ATOM 713 C C . CYS A 1 95 ? 9.526 19.646 8.838 1.00 47.50 95 CYS A C 1
ATOM 715 O O . CYS A 1 95 ? 8.531 19.725 8.115 1.00 47.50 95 CYS A O 1
ATOM 717 N N . ALA A 1 96 ? 9.836 20.598 9.723 1.00 46.28 96 ALA A N 1
ATOM 718 C CA . ALA A 1 96 ? 9.049 21.828 9.883 1.00 46.28 96 ALA A CA 1
ATOM 719 C C . ALA A 1 96 ? 8.956 22.658 8.582 1.00 46.28 96 ALA A C 1
ATOM 721 O O . ALA A 1 96 ? 8.074 23.498 8.438 1.00 46.28 96 ALA A O 1
ATOM 722 N N . CYS A 1 97 ? 9.839 22.383 7.617 1.00 46.16 97 CYS A N 1
ATOM 723 C CA . CYS A 1 97 ? 9.868 22.979 6.288 1.00 46.16 97 CYS A CA 1
ATOM 724 C C . CYS A 1 97 ? 8.757 22.499 5.334 1.00 46.16 97 CYS A C 1
ATOM 726 O O . CYS A 1 97 ? 8.637 23.033 4.233 1.00 46.16 97 CYS A O 1
ATOM 728 N N . GLY A 1 98 ? 7.969 21.483 5.708 1.00 45.84 98 GLY A N 1
ATOM 729 C CA . GLY A 1 98 ? 6.844 20.997 4.899 1.00 45.84 98 GLY A CA 1
ATOM 730 C C . GLY A 1 98 ? 7.239 20.228 3.632 1.00 45.84 98 GLY A C 1
ATOM 731 O O . GLY A 1 98 ? 6.374 19.921 2.813 1.00 45.84 98 GLY A O 1
ATOM 732 N N . TRP A 1 99 ? 8.524 19.901 3.455 1.00 45.03 99 TRP A N 1
ATOM 733 C CA . TRP A 1 99 ? 8.984 19.100 2.324 1.00 45.03 99 TRP A CA 1
ATOM 734 C C . TRP A 1 99 ? 8.583 17.633 2.512 1.00 45.03 99 TRP A C 1
ATOM 736 O O . TRP A 1 99 ? 8.961 16.994 3.495 1.00 45.03 99 TRP A O 1
ATOM 746 N N . LEU A 1 100 ? 7.816 17.108 1.558 1.00 47.25 100 LEU A N 1
ATOM 747 C CA . LEU A 1 100 ? 7.475 15.694 1.454 1.00 47.25 100 LEU A CA 1
ATOM 748 C C . LEU A 1 100 ? 8.310 15.092 0.318 1.00 47.25 100 LEU A C 1
ATOM 750 O O . LEU A 1 100 ? 8.369 15.705 -0.755 1.00 47.25 100 LEU A O 1
ATOM 754 N N . PRO A 1 101 ? 8.923 13.906 0.497 1.00 48.81 101 PRO A N 1
ATOM 755 C CA . PRO A 1 101 ? 9.540 13.213 -0.623 1.00 48.81 101 PRO A CA 1
ATOM 756 C C . PRO A 1 101 ? 8.492 13.023 -1.718 1.00 48.81 101 PRO A C 1
ATOM 758 O O . PRO A 1 101 ? 7.299 12.862 -1.427 1.00 48.81 101 PRO A O 1
ATOM 761 N N . ALA A 1 102 ? 8.937 13.054 -2.976 1.00 49.00 102 ALA A N 1
ATOM 762 C CA . ALA A 1 102 ? 8.089 12.827 -4.138 1.00 49.00 102 ALA A CA 1
ATOM 763 C C . ALA A 1 102 ? 7.487 11.418 -4.062 1.00 49.00 102 ALA A C 1
ATOM 765 O O . ALA A 1 102 ? 8.018 10.451 -4.598 1.00 49.00 102 ALA A O 1
ATOM 766 N N . THR A 1 103 ? 6.374 11.299 -3.349 1.00 55.03 103 THR A N 1
ATOM 767 C CA . THR A 1 103 ? 5.633 10.056 -3.242 1.00 55.03 103 THR A CA 1
ATOM 768 C C . THR A 1 103 ? 4.926 9.885 -4.589 1.00 55.03 103 THR A C 1
ATOM 770 O O . THR A 1 103 ? 4.313 10.839 -5.077 1.00 55.03 103 THR A O 1
ATOM 773 N N . PRO A 1 104 ? 5.036 8.727 -5.254 1.00 62.75 104 PRO A N 1
ATOM 774 C CA . PRO A 1 104 ? 4.291 8.457 -6.473 1.00 62.75 104 PRO A CA 1
ATOM 775 C C . PRO A 1 104 ? 2.810 8.826 -6.320 1.00 62.75 104 PRO A C 1
ATOM 777 O O . PRO A 1 104 ? 2.191 8.581 -5.278 1.00 62.75 104 PRO A O 1
ATOM 780 N N . ARG A 1 105 ? 2.224 9.430 -7.364 1.00 63.59 105 ARG A N 1
ATOM 781 C CA . ARG A 1 105 ? 0.778 9.687 -7.400 1.00 63.59 105 ARG A CA 1
ATOM 782 C C . ARG A 1 105 ? 0.049 8.360 -7.185 1.00 63.59 105 ARG A C 1
ATOM 784 O O . ARG A 1 105 ? 0.307 7.401 -7.901 1.00 63.59 105 ARG A O 1
ATOM 791 N N . GLY A 1 106 ? -0.854 8.326 -6.208 1.00 71.12 106 GLY A N 1
ATOM 792 C CA . GLY A 1 106 ? -1.535 7.095 -5.799 1.00 71.12 106 GLY A CA 1
ATOM 793 C C . GLY A 1 106 ? -0.919 6.392 -4.585 1.00 71.12 106 GLY A C 1
ATOM 794 O O . GLY A 1 106 ? -1.455 5.369 -4.177 1.00 71.12 106 GLY A O 1
ATOM 795 N N . GLY A 1 107 ? 0.131 6.948 -3.974 1.00 84.19 107 GLY A N 1
ATOM 796 C CA . GLY A 1 107 ? 0.727 6.422 -2.746 1.00 84.19 107 GLY A CA 1
ATOM 797 C C . GLY A 1 107 ? 1.731 5.292 -2.978 1.00 84.19 107 GLY A C 1
ATOM 798 O O . GLY A 1 107 ? 2.007 4.892 -4.110 1.00 84.19 107 GLY A O 1
ATOM 799 N N . THR A 1 108 ? 2.289 4.790 -1.883 1.00 88.88 108 THR A N 1
ATOM 800 C CA . THR A 1 108 ? 3.265 3.689 -1.867 1.00 88.88 108 THR A CA 1
ATOM 801 C C . THR A 1 108 ? 2.851 2.612 -0.879 1.00 88.88 108 THR A C 1
ATOM 803 O O . THR A 1 108 ? 1.918 2.796 -0.094 1.00 88.88 108 THR A O 1
ATOM 806 N N . TRP A 1 109 ? 3.531 1.469 -0.915 1.00 90.81 109 TRP A N 1
ATOM 807 C CA . TRP A 1 109 ? 3.360 0.428 0.090 1.00 90.81 109 TRP A CA 1
ATOM 808 C C . TRP A 1 109 ? 4.690 -0.073 0.637 1.00 90.81 109 TRP A C 1
ATOM 810 O O . TRP A 1 109 ? 5.705 -0.037 -0.058 1.00 90.81 109 TRP A O 1
ATOM 820 N N . HIS A 1 110 ? 4.663 -0.557 1.875 1.00 89.44 110 HIS A N 1
ATOM 821 C CA . HIS A 1 110 ? 5.810 -1.159 2.544 1.00 89.44 110 HIS A CA 1
ATOM 822 C C . HIS A 1 110 ? 5.392 -2.309 3.466 1.00 89.44 110 HIS A C 1
ATOM 824 O O . HIS A 1 110 ? 4.207 -2.476 3.790 1.00 89.44 110 HIS A O 1
ATOM 830 N N . TRP A 1 111 ? 6.368 -3.114 3.889 1.00 91.31 111 TRP A N 1
ATOM 831 C CA . TRP A 1 111 ? 6.121 -4.206 4.829 1.00 91.31 111 TRP A CA 1
ATOM 832 C C . TRP A 1 111 ? 5.732 -3.667 6.221 1.00 91.31 111 TRP A C 1
ATOM 834 O O . TRP A 1 111 ? 6.226 -2.612 6.637 1.00 91.31 111 TRP A O 1
ATOM 844 N N . PRO A 1 112 ? 4.808 -4.328 6.947 1.00 85.44 112 PRO A N 1
ATOM 845 C CA . PRO A 1 112 ? 4.486 -3.952 8.322 1.00 85.44 112 PRO A CA 1
ATOM 846 C C . PRO A 1 112 ? 5.657 -4.154 9.283 1.00 85.44 112 PRO A C 1
ATOM 848 O O . PRO A 1 112 ? 5.839 -3.362 10.209 1.00 85.44 112 PRO A O 1
ATOM 851 N N . GLU A 1 113 ? 6.438 -5.208 9.062 1.00 79.88 113 GLU A N 1
ATOM 852 C CA . GLU A 1 113 ? 7.628 -5.525 9.834 1.00 79.88 113 GLU A CA 1
ATOM 853 C C . GLU A 1 113 ? 8.763 -4.555 9.476 1.00 79.88 113 GLU A C 1
ATOM 855 O O . GLU A 1 113 ? 9.074 -4.362 8.301 1.00 79.88 113 GLU A O 1
ATOM 860 N N . ARG A 1 114 ? 9.384 -3.941 10.489 1.00 60.19 114 ARG A N 1
ATOM 861 C CA . ARG A 1 114 ? 10.636 -3.190 10.333 1.00 60.19 114 ARG A CA 1
ATOM 862 C C . ARG A 1 114 ? 11.760 -4.036 10.926 1.00 60.19 114 ARG A C 1
ATOM 864 O O . ARG A 1 114 ? 11.675 -4.370 12.108 1.00 60.19 114 ARG A O 1
ATOM 871 N N . GLU A 1 115 ? 12.737 -4.412 10.105 1.00 46.66 115 GLU A N 1
ATOM 872 C CA . GLU A 1 115 ? 14.028 -4.950 10.568 1.00 46.66 115 GLU A CA 1
ATOM 873 C C . GLU A 1 115 ? 14.949 -3.815 11.029 1.00 46.66 115 GLU A C 1
ATOM 875 O O . GLU A 1 115 ? 14.896 -2.723 10.412 1.00 46.66 115 GLU A O 1
#

Solvent-accessible surface area (backbone atoms only — not comparable to full-atom values): 7039 Å² total; per-residue (Å²): 137,86,89,55,67,74,41,76,33,32,34,36,44,53,43,41,98,85,57,87,40,65,64,48,79,34,54,21,31,28,70,40,77,76,43,60,29,77,31,82,92,77,74,42,68,33,92,90,26,45,25,26,14,33,42,36,58,50,100,93,48,74,49,77,46,75,69,26,44,50,44,74,86,72,81,59,80,55,48,90,87,45,94,55,50,86,60,43,71,68,95,44,104,59,36,90,77,71,71,70,78,90,58,52,87,81,13,33,27,32,71,74,75,81,131